Protein AF-A0A948XYN4-F1 (afdb_monomer)

Radius of gyration: 12.36 Å; Cα contacts (8 Å, |Δi|>4): 161; chains: 1; bounding box: 29×30×33 Å

Nearest PDB structures (foldseek):
  6zfb-assembly1_y  TM=5.149E-01  e=3.754E+00  Bacillus subtilis
  4orc-assembly1_A  TM=5.258E-01  e=6.202E+00  Homo sapiens
  4l7v-assembly1_A  TM=4.259E-01  e=3.997E+00  Vibrio cholerae O395
  8x6g-assembly1_D  TM=3.596E-01  e=4.531E+00  Staphylococcus aureus

Solvent-accessible surface area (backbone atoms only — not comparable to full-atom values): 4742 Å² total; per-residue (Å²): 119,52,56,18,41,51,54,28,57,77,65,72,47,58,26,22,33,59,66,60,50,50,56,49,43,54,51,46,27,72,77,66,78,45,78,61,39,64,87,34,29,39,37,14,50,62,35,66,48,98,87,60,32,23,42,27,39,28,30,54,96,92,37,83,44,80,41,84,35,63,40,75,49,57,50,88,45,38,37,66,44,70,55,73,89,129

Structure (mmCIF, N/CA/C/O backbone):
data_AF-A0A948XYN4-F1
#
_entry.id   AF-A0A948XYN4-F1
#
loop_
_atom_site.group_PDB
_atom_site.id
_atom_site.type_symbol
_atom_site.label_atom_id
_atom_site.label_alt_id
_atom_site.label_comp_id
_atom_site.label_asym_id
_atom_site.label_entity_id
_atom_site.label_seq_id
_atom_site.pdbx_PDB_ins_code
_atom_site.Cartn_x
_atom_site.Cartn_y
_atom_site.Cartn_z
_atom_site.occupancy
_atom_site.B_iso_or_equiv
_atom_site.auth_seq_id
_atom_site.auth_comp_id
_atom_site.auth_asym_id
_atom_site.auth_atom_id
_atom_site.pdbx_PDB_model_num
ATOM 1 N N . LYS A 1 1 ? -9.317 2.240 -10.664 1.00 55.75 1 LYS A N 1
ATOM 2 C CA . LYS A 1 1 ? -8.698 1.666 -11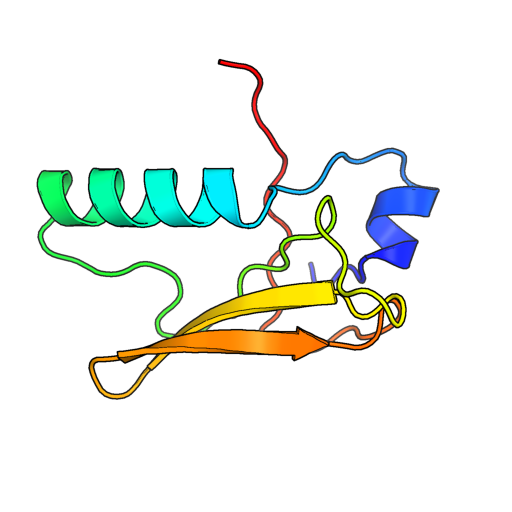.885 1.00 55.75 1 LYS A CA 1
ATOM 3 C C . LYS A 1 1 ? -7.425 0.942 -11.475 1.00 55.75 1 LYS A C 1
ATOM 5 O O . LYS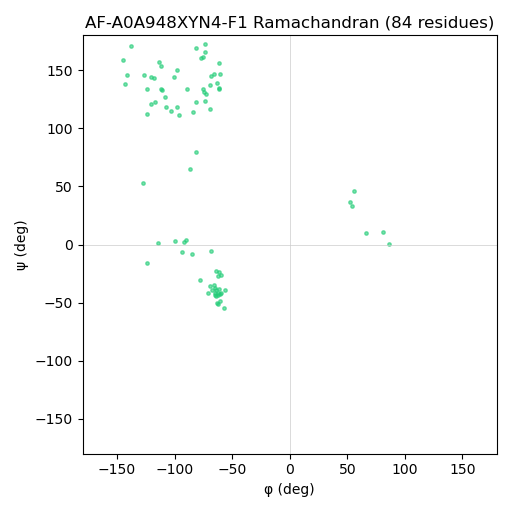 A 1 1 ? -6.714 1.473 -10.628 1.00 55.75 1 LYS A O 1
ATOM 10 N N . ASN A 1 2 ? -7.174 -0.224 -12.061 1.00 77.50 2 ASN A N 1
ATOM 11 C CA . ASN A 1 2 ? -6.047 -1.104 -11.744 1.00 77.50 2 ASN A CA 1
ATOM 12 C C . ASN A 1 2 ? -4.805 -0.588 -12.483 1.00 77.50 2 ASN A C 1
ATOM 14 O O . ASN A 1 2 ? -4.511 -1.021 -13.593 1.00 77.50 2 ASN A O 1
ATOM 18 N N . LEU A 1 3 ? -4.171 0.451 -11.936 1.00 87.69 3 LEU A N 1
ATOM 19 C CA . LEU A 1 3 ? -2.926 0.996 -12.479 1.00 87.69 3 LEU A CA 1
ATOM 20 C C . LEU A 1 3 ? -1.751 0.260 -11.841 1.00 87.69 3 LEU A C 1
ATOM 22 O O . LEU A 1 3 ? -1.739 0.090 -10.619 1.00 87.69 3 LEU A O 1
ATOM 26 N N . SER A 1 4 ? -0.785 -0.142 -12.662 1.00 92.25 4 SER A N 1
ATOM 27 C CA . SER A 1 4 ? 0.491 -0.664 -12.176 1.00 92.25 4 SER A CA 1
ATOM 28 C C . SER A 1 4 ? 1.377 0.461 -11.627 1.00 92.25 4 SER A C 1
ATOM 30 O O . SER A 1 4 ? 1.068 1.650 -11.768 1.00 92.25 4 SER A O 1
ATOM 32 N N . ALA A 1 5 ? 2.502 0.111 -11.005 1.00 92.81 5 ALA A N 1
ATOM 33 C CA . ALA A 1 5 ? 3.463 1.117 -10.564 1.00 92.81 5 ALA A CA 1
ATOM 34 C C . ALA A 1 5 ? 4.090 1.845 -11.763 1.00 92.81 5 ALA A C 1
ATOM 36 O O . ALA A 1 5 ? 4.308 3.057 -11.699 1.00 92.81 5 ALA A O 1
ATOM 37 N N . ASP A 1 6 ? 4.298 1.133 -12.871 1.00 93.81 6 ASP A N 1
ATOM 38 C CA . ASP A 1 6 ? 4.778 1.719 -14.123 1.00 93.81 6 ASP A CA 1
ATOM 39 C C . ASP A 1 6 ? 3.748 2.661 -14.753 1.00 93.81 6 ASP A C 1
ATOM 41 O O . ASP A 1 6 ? 4.109 3.743 -15.213 1.00 93.81 6 ASP A O 1
ATOM 45 N N . ASP A 1 7 ? 2.454 2.327 -14.707 1.00 94.31 7 ASP A N 1
ATOM 46 C CA . ASP A 1 7 ? 1.399 3.241 -15.158 1.00 94.31 7 ASP A CA 1
ATOM 47 C C . ASP A 1 7 ? 1.392 4.542 -14.351 1.00 94.31 7 ASP A C 1
ATOM 49 O O . ASP A 1 7 ? 1.204 5.622 -14.914 1.00 94.31 7 ASP A O 1
ATOM 53 N N . LEU A 1 8 ? 1.556 4.448 -13.028 1.00 93.00 8 LEU A N 1
ATOM 54 C CA . LEU A 1 8 ? 1.602 5.615 -12.148 1.00 93.00 8 LEU A CA 1
ATOM 55 C C . LEU A 1 8 ? 2.827 6.476 -12.447 1.00 93.00 8 LEU A C 1
ATOM 57 O O . LEU A 1 8 ? 2.692 7.694 -12.570 1.00 93.00 8 LEU A O 1
ATOM 61 N N . LYS A 1 9 ? 3.988 5.843 -12.649 1.00 92.88 9 LYS A N 1
ATOM 62 C CA . LYS A 1 9 ? 5.228 6.517 -13.043 1.00 92.88 9 LYS A CA 1
ATOM 63 C C . LYS A 1 9 ? 5.074 7.226 -14.389 1.00 92.88 9 LYS A C 1
ATOM 65 O O . LYS A 1 9 ? 5.351 8.416 -14.476 1.00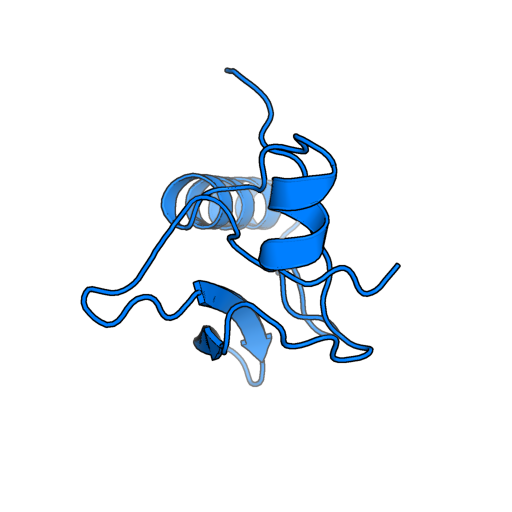 92.88 9 LYS A O 1
ATOM 70 N N . ASN A 1 10 ? 4.545 6.543 -15.404 1.00 94.12 10 ASN A N 1
ATOM 71 C CA . ASN A 1 10 ? 4.319 7.110 -16.738 1.00 94.12 10 ASN A CA 1
ATOM 72 C C . ASN A 1 10 ? 3.325 8.280 -16.728 1.00 94.12 10 ASN A C 1
ATOM 74 O O . ASN A 1 10 ? 3.388 9.163 -17.580 1.00 94.12 10 ASN A O 1
ATOM 78 N N . LYS A 1 11 ? 2.406 8.303 -15.758 1.00 93.56 11 LYS A N 1
ATOM 79 C CA . LYS A 1 11 ? 1.435 9.388 -15.561 1.00 93.56 11 LYS A CA 1
ATOM 80 C C . LYS A 1 11 ? 1.911 10.475 -14.597 1.00 93.56 11 LYS A C 1
ATOM 82 O O . LYS A 1 11 ? 1.139 11.391 -14.326 1.00 93.56 11 LYS A O 1
ATOM 87 N N . ASN A 1 12 ? 3.132 10.380 -14.065 1.00 92.62 12 ASN A N 1
ATOM 88 C CA . ASN A 1 12 ? 3.657 11.265 -13.020 1.00 92.62 12 ASN A CA 1
ATOM 89 C C . ASN A 1 12 ? 2.725 11.381 -11.797 1.00 92.62 12 ASN A C 1
ATOM 91 O O . ASN A 1 12 ? 2.573 12.451 -11.208 1.00 92.62 12 ASN A O 1
ATOM 95 N N . ILE A 1 13 ? 2.069 10.280 -11.417 1.00 92.19 13 ILE A N 1
ATOM 96 C CA . ILE A 1 13 ? 1.209 10.221 -10.233 1.00 92.19 13 ILE A CA 1
ATOM 97 C C . ILE A 1 13 ? 2.037 9.642 -9.080 1.00 92.19 13 ILE A C 1
ATOM 99 O O . ILE A 1 13 ? 2.349 8.449 -9.116 1.00 92.19 13 ILE A O 1
ATOM 103 N N . PRO A 1 14 ? 2.367 10.430 -8.040 1.00 91.88 14 PRO A N 1
ATOM 104 C CA . PRO A 1 14 ? 3.078 9.904 -6.885 1.00 91.88 14 PRO A CA 1
ATOM 105 C C . PRO A 1 14 ? 2.148 8.969 -6.109 1.00 91.88 14 PRO A C 1
ATOM 107 O O . PRO A 1 14 ? 1.093 9.381 -5.617 1.00 91.88 14 PRO A O 1
ATOM 110 N N . GLY A 1 15 ? 2.520 7.694 -6.031 1.00 93.81 15 GLY A N 1
ATOM 111 C CA . GLY A 1 15 ? 1.825 6.725 -5.191 1.00 93.81 15 GLY A CA 1
ATOM 112 C C . GLY A 1 15 ? 2.174 6.918 -3.719 1.00 93.81 15 GLY A C 1
ATOM 113 O O . GLY A 1 15 ? 3.194 7.517 -3.397 1.00 93.81 15 GLY A O 1
ATOM 114 N N . ILE A 1 16 ? 1.351 6.381 -2.830 1.00 96.12 16 ILE A N 1
ATOM 115 C CA . ILE A 1 16 ? 1.661 6.307 -1.402 1.00 96.12 16 ILE A CA 1
ATOM 116 C C . ILE A 1 16 ? 2.937 5.476 -1.167 1.00 96.12 16 ILE A C 1
ATOM 118 O O . ILE A 1 16 ? 3.217 4.526 -1.911 1.00 96.12 16 ILE A O 1
ATOM 122 N N . THR A 1 17 ? 3.721 5.817 -0.151 1.00 96.31 17 THR A N 1
ATOM 123 C CA . THR A 1 17 ? 4.827 4.980 0.337 1.00 96.31 17 THR A CA 1
ATOM 124 C C . THR A 1 17 ? 4.315 3.880 1.275 1.00 96.31 17 THR A C 1
ATOM 126 O O . THR A 1 17 ? 3.149 3.858 1.680 1.00 96.31 17 THR A O 1
ATOM 129 N N . LEU A 1 18 ? 5.177 2.920 1.617 1.00 96.62 18 LEU A N 1
ATOM 130 C CA . LEU A 1 18 ? 4.852 1.897 2.614 1.00 96.62 18 LEU A CA 1
ATOM 131 C C . LEU A 1 18 ? 4.648 2.512 4.010 1.00 96.62 18 LEU A C 1
ATOM 133 O O . LEU A 1 18 ? 3.695 2.162 4.703 1.00 96.62 18 LEU A O 1
ATOM 137 N N . GLU A 1 19 ? 5.498 3.466 4.390 1.00 96.62 19 GLU A N 1
ATOM 138 C CA . GLU A 1 19 ? 5.422 4.171 5.673 1.00 96.62 19 GLU A CA 1
ATOM 139 C C . GLU A 1 19 ? 4.123 4.976 5.802 1.00 96.62 19 GLU A C 1
ATOM 141 O O . GLU A 1 19 ? 3.365 4.794 6.757 1.00 96.62 19 GLU A O 1
ATOM 146 N N . GLU A 1 20 ? 3.805 5.794 4.794 1.00 96.44 20 GLU A N 1
ATOM 147 C CA . GLU A 1 20 ? 2.554 6.556 4.742 1.00 96.44 20 GLU A CA 1
ATOM 148 C C . GLU A 1 20 ? 1.335 5.629 4.844 1.00 96.44 20 GLU A C 1
ATOM 150 O O . GLU A 1 20 ? 0.361 5.935 5.539 1.00 96.44 20 GLU A O 1
ATOM 155 N N . ARG A 1 21 ? 1.385 4.458 4.192 1.00 96.62 21 ARG A N 1
ATOM 156 C CA . ARG A 1 21 ? 0.302 3.473 4.260 1.00 96.62 21 ARG A CA 1
ATOM 157 C C . ARG A 1 21 ? 0.125 2.901 5.669 1.00 96.62 21 ARG A C 1
ATOM 159 O O . ARG A 1 21 ? -1.023 2.687 6.071 1.00 96.62 21 ARG A O 1
ATOM 166 N N . PHE A 1 22 ? 1.198 2.668 6.422 1.00 96.69 22 PHE A N 1
ATOM 167 C CA . PHE A 1 22 ? 1.108 2.200 7.811 1.00 96.69 22 PHE A CA 1
ATOM 168 C C . PHE A 1 22 ? 0.583 3.276 8.756 1.00 96.69 22 PHE A C 1
ATOM 170 O O . PHE A 1 22 ? -0.305 2.994 9.560 1.00 96.69 22 PHE A O 1
ATOM 177 N N . ILE A 1 23 ? 1.034 4.521 8.612 1.00 96.69 23 ILE A N 1
ATOM 178 C CA . ILE A 1 23 ? 0.491 5.645 9.387 1.00 96.69 23 ILE A CA 1
ATOM 179 C C . ILE A 1 23 ? -1.013 5.800 9.112 1.00 96.69 23 ILE A C 1
ATOM 181 O O . ILE A 1 23 ? -1.806 5.973 10.042 1.00 96.69 23 ILE A O 1
ATOM 185 N N . HIS A 1 24 ? -1.429 5.665 7.848 1.00 95.06 24 HIS A N 1
ATOM 186 C CA . HIS A 1 24 ? -2.839 5.706 7.468 1.00 95.06 24 HIS A CA 1
ATOM 187 C C . HIS A 1 24 ? -3.654 4.549 8.073 1.00 95.06 24 HIS A C 1
ATOM 189 O O . HIS A 1 24 ? -4.769 4.794 8.531 1.00 95.06 24 HIS A O 1
ATOM 195 N N . GLU A 1 25 ? -3.100 3.327 8.143 1.00 96.19 25 GLU A N 1
ATOM 196 C CA . GLU A 1 25 ? -3.734 2.188 8.836 1.00 96.19 25 GLU A CA 1
ATOM 197 C C . GLU A 1 25 ? -4.012 2.520 10.297 1.00 96.19 25 GLU A C 1
ATOM 199 O O . GLU A 1 25 ? -5.144 2.401 10.757 1.00 96.19 25 GLU A O 1
ATOM 204 N N . LEU A 1 26 ? -2.974 2.948 11.019 1.00 97.06 26 LEU A N 1
ATOM 205 C CA . LEU A 1 26 ? -3.046 3.183 12.456 1.00 97.06 26 LEU A CA 1
ATOM 206 C C . LEU A 1 26 ? -4.050 4.288 12.780 1.00 97.06 26 LEU A C 1
ATOM 208 O O . LEU A 1 26 ? -4.865 4.135 13.691 1.00 97.06 26 LEU A O 1
ATOM 212 N N . LYS A 1 27 ? -4.025 5.380 12.008 1.00 96.75 27 LYS A N 1
ATOM 213 C CA . LYS A 1 27 ? -4.984 6.476 12.154 1.00 96.75 27 LYS A CA 1
ATOM 214 C C . LYS A 1 27 ? -6.414 6.000 11.883 1.00 96.75 27 LYS A C 1
ATOM 216 O O . LYS A 1 27 ? -7.281 6.199 12.729 1.00 96.75 27 LYS A O 1
ATOM 221 N N . TYR A 1 28 ? -6.648 5.324 10.757 1.00 96.31 28 TYR A N 1
ATOM 222 C CA . TYR A 1 28 ? -7.979 4.842 10.380 1.00 96.31 28 TYR A CA 1
ATOM 223 C C . TYR A 1 28 ? -8.538 3.835 11.392 1.00 96.31 28 TYR A C 1
ATOM 225 O O . TYR A 1 28 ? -9.706 3.924 11.776 1.00 96.31 28 TYR A O 1
ATOM 233 N N . PHE A 1 29 ? -7.705 2.911 11.874 1.00 97.25 29 PHE A N 1
ATOM 234 C CA . PHE A 1 29 ? -8.098 1.946 12.894 1.00 97.25 29 PHE A CA 1
ATOM 235 C C . PHE A 1 29 ? -8.440 2.631 14.217 1.00 97.25 29 PHE A C 1
ATOM 237 O O . PHE A 1 29 ? -9.475 2.332 14.806 1.00 97.25 29 PHE A O 1
ATOM 244 N N . LYS A 1 30 ? -7.632 3.601 14.658 1.00 98.25 30 LYS A N 1
ATOM 245 C CA . LYS A 1 30 ? -7.913 4.375 15.874 1.00 98.25 30 LYS A CA 1
ATOM 246 C C . LYS A 1 30 ? -9.225 5.161 15.777 1.00 98.25 30 LYS A C 1
ATOM 248 O O . LYS A 1 30 ? -9.944 5.257 16.765 1.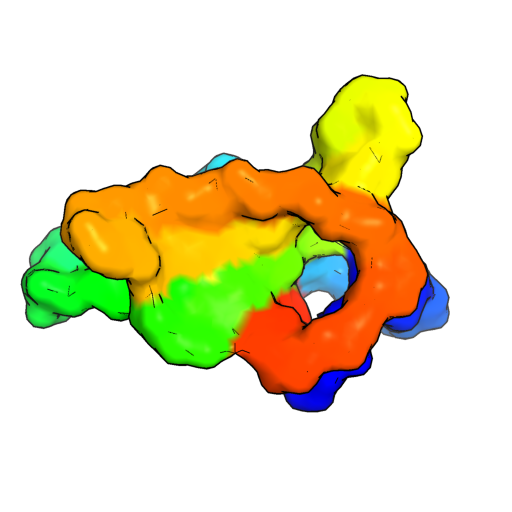00 98.25 30 LYS A O 1
ATOM 253 N N . GLU A 1 31 ? -9.531 5.719 14.609 1.00 98.31 31 GLU A N 1
ATOM 254 C CA . GLU A 1 31 ? -10.734 6.531 14.384 1.00 98.31 31 GLU A CA 1
ATOM 255 C C . GLU A 1 31 ? -12.008 5.694 14.208 1.00 98.31 31 GLU A C 1
ATOM 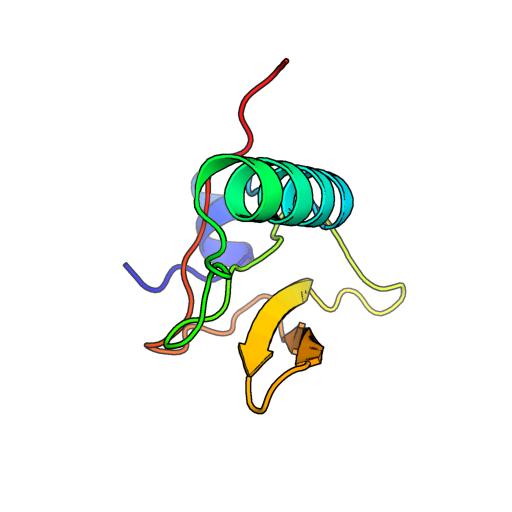257 O O . GLU A 1 31 ? -13.094 6.152 14.553 1.00 98.31 31 GLU A O 1
ATOM 262 N N . THR A 1 32 ? -11.901 4.479 13.662 1.00 97.88 32 THR A N 1
ATOM 263 C CA . THR A 1 32 ?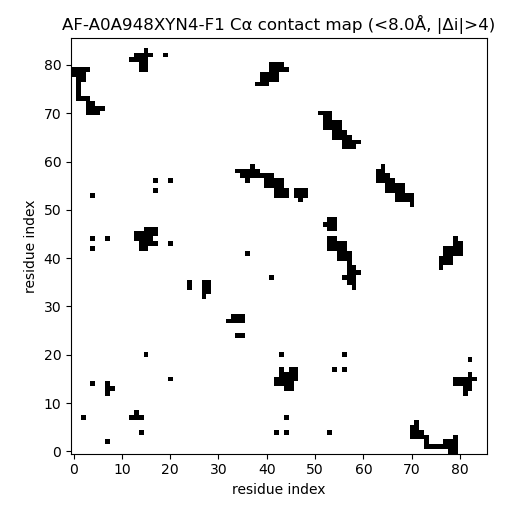 -13.079 3.716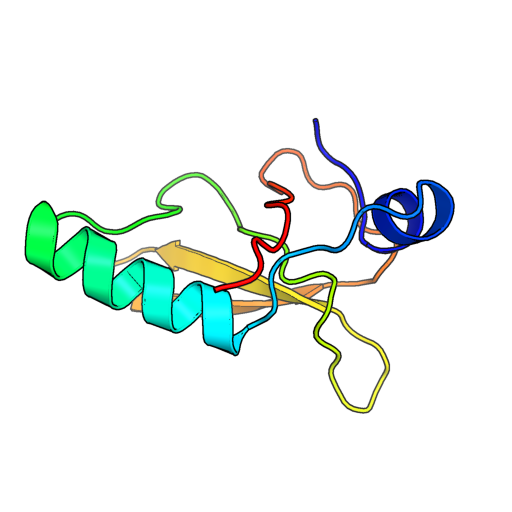 13.205 1.00 97.88 32 THR A CA 1
ATOM 264 C C . THR A 1 32 ? -13.226 2.323 13.812 1.00 97.88 32 THR A C 1
ATOM 266 O O . THR A 1 32 ? -14.283 1.707 13.666 1.00 97.88 32 THR A O 1
ATOM 269 N N . GLY A 1 33 ? -12.172 1.782 14.428 1.00 97.25 33 GLY A N 1
ATOM 270 C CA . GLY A 1 33 ? -12.079 0.379 14.839 1.00 97.25 33 GLY A CA 1
ATOM 271 C C . GLY A 1 33 ? -12.039 -0.621 13.673 1.00 97.25 33 GLY A C 1
ATOM 272 O O . GLY A 1 33 ? -12.184 -1.825 13.887 1.00 97.25 33 GLY A O 1
ATOM 273 N N . LYS A 1 34 ? -11.890 -0.156 12.424 1.00 96.81 34 LYS A N 1
ATOM 274 C CA . LYS A 1 34 ? -11.876 -0.986 11.208 1.00 96.81 34 LYS A CA 1
ATOM 275 C C . LYS A 1 34 ? -10.499 -0.962 10.547 1.00 96.81 34 LYS A C 1
ATOM 277 O O . LYS A 1 34 ? -9.738 -0.020 10.716 1.00 96.81 34 LYS A O 1
ATOM 282 N N . HIS A 1 35 ? -10.215 -1.993 9.755 1.00 96.62 35 HIS A N 1
ATOM 283 C CA . HIS A 1 35 ? -8.977 -2.105 8.977 1.00 96.62 35 HIS A CA 1
ATOM 284 C C . HIS A 1 35 ? -9.207 -1.729 7.519 1.00 96.62 35 HIS A C 1
ATOM 286 O O . HIS A 1 35 ? -10.268 -2.038 6.963 1.00 96.62 35 HIS A O 1
ATOM 292 N N . LEU A 1 36 ? -8.214 -1.092 6.901 1.00 95.88 36 LEU A N 1
ATOM 293 C CA . LEU A 1 36 ? -8.255 -0.768 5.476 1.00 95.88 36 LEU A CA 1
ATOM 294 C C . LEU A 1 36 ? -7.961 -2.011 4.629 1.00 95.88 36 LEU A C 1
ATOM 296 O O . LEU A 1 36 ? -7.348 -2.971 5.087 1.00 95.88 36 LEU A O 1
ATOM 300 N N . ASP A 1 37 ? -8.354 -1.953 3.355 1.00 94.31 37 ASP A N 1
ATOM 301 C CA . ASP A 1 37 ? -7.930 -2.916 2.331 1.00 94.31 37 ASP A CA 1
ATOM 302 C C . ASP A 1 37 ? -8.237 -4.383 2.700 1.00 94.31 37 ASP A C 1
ATOM 304 O O . ASP A 1 37 ? -7.395 -5.267 2.557 1.00 94.31 37 ASP A O 1
ATOM 308 N N . ARG A 1 38 ? -9.463 -4.635 3.187 1.00 94.94 38 ARG A N 1
ATOM 309 C CA . ARG A 1 38 ? -9.966 -5.991 3.478 1.00 94.94 38 ARG A CA 1
ATOM 310 C C . ARG A 1 38 ? -10.210 -6.829 2.220 1.00 94.94 38 ARG A C 1
ATOM 312 O O . ARG A 1 38 ? -9.940 -8.024 2.217 1.00 94.94 38 ARG A O 1
ATOM 319 N N . ASP A 1 39 ? -10.662 -6.168 1.155 1.00 92.44 39 ASP A N 1
ATOM 320 C CA . ASP A 1 39 ? -11.009 -6.794 -0.132 1.00 92.44 39 ASP A CA 1
ATOM 321 C C . ASP A 1 39 ? -10.087 -6.346 -1.280 1.00 92.44 39 ASP A C 1
ATOM 323 O O . ASP A 1 39 ? -10.286 -6.706 -2.437 1.00 92.44 39 ASP A O 1
ATOM 327 N N . ASN A 1 40 ? -9.099 -5.498 -0.987 1.00 93.25 40 ASN A N 1
ATOM 328 C CA . ASN A 1 40 ? -8.221 -4.890 -1.984 1.00 93.25 40 ASN A CA 1
ATOM 329 C C . ASN A 1 40 ? -6.769 -4.890 -1.488 1.00 93.25 40 ASN A C 1
ATOM 331 O O . ASN A 1 40 ? -6.503 -5.173 -0.326 1.00 93.25 40 ASN A O 1
ATOM 335 N N . ILE A 1 41 ? -5.832 -4.537 -2.365 1.00 95.00 41 ILE A N 1
ATOM 336 C CA . ILE A 1 41 ? -4.422 -4.333 -2.024 1.00 95.00 41 ILE A CA 1
ATOM 337 C C . ILE A 1 41 ? -4.061 -2.891 -2.381 1.00 95.00 41 ILE A C 1
ATOM 339 O O . ILE A 1 41 ? -4.173 -2.488 -3.542 1.00 95.00 41 ILE A O 1
ATOM 343 N N . THR A 1 42 ? -3.613 -2.103 -1.403 1.00 95.81 42 THR A N 1
ATOM 344 C CA . THR A 1 42 ? -3.027 -0.790 -1.689 1.00 95.81 42 THR A CA 1
ATOM 345 C C . THR A 1 42 ? -1.640 -0.981 -2.288 1.00 95.81 42 THR A C 1
ATOM 347 O O . THR A 1 42 ? -0.779 -1.589 -1.662 1.00 95.81 42 THR A O 1
ATOM 350 N N . LEU A 1 43 ? -1.415 -0.432 -3.481 1.00 95.81 43 LEU A N 1
ATOM 351 C CA . LEU A 1 43 ? -0.107 -0.420 -4.132 1.00 95.81 43 LEU A CA 1
ATOM 352 C C . LEU A 1 43 ? 0.727 0.759 -3.610 1.00 95.81 43 LEU A C 1
ATOM 354 O O . LEU A 1 43 ? 0.398 1.918 -3.880 1.00 95.81 43 LEU A O 1
ATOM 358 N N . CYS A 1 44 ? 1.823 0.474 -2.909 1.00 96.06 44 CYS A N 1
ATOM 359 C CA . CYS A 1 44 ? 2.739 1.479 -2.368 1.00 96.06 44 CYS A CA 1
ATOM 360 C C . CYS A 1 44 ? 3.797 1.867 -3.416 1.00 96.06 44 CYS A C 1
ATOM 362 O O . CYS A 1 44 ? 4.990 1.594 -3.274 1.00 96.06 44 CYS A O 1
ATOM 364 N N . ALA A 1 45 ? 3.341 2.478 -4.513 1.00 94.81 45 ALA A N 1
ATOM 365 C CA . ALA A 1 45 ? 4.127 2.679 -5.732 1.00 94.81 45 ALA A CA 1
ATOM 366 C C . ALA A 1 45 ? 5.301 3.666 -5.612 1.00 94.81 45 ALA A C 1
ATOM 368 O O . ALA A 1 45 ? 6.077 3.766 -6.564 1.00 94.81 45 ALA A O 1
ATOM 369 N N . SER A 1 46 ? 5.472 4.351 -4.479 1.00 94.81 46 SER A N 1
ATOM 370 C CA . SER A 1 46 ? 6.657 5.184 -4.205 1.00 94.81 46 SER A CA 1
ATOM 371 C C . SER A 1 46 ? 7.698 4.493 -3.318 1.00 94.81 46 SER A C 1
ATOM 373 O O . SER A 1 46 ? 8.727 5.080 -3.006 1.00 94.81 46 SER A O 1
ATOM 375 N N . SER A 1 47 ? 7.472 3.233 -2.937 1.00 95.81 47 SER A N 1
ATOM 376 C CA . SER A 1 47 ? 8.450 2.392 -2.238 1.00 95.81 47 SER A CA 1
ATOM 377 C C . SER A 1 47 ? 8.913 1.240 -3.130 1.00 95.81 47 SER A C 1
ATOM 379 O O . SER A 1 47 ? 8.191 0.819 -4.037 1.00 95.81 47 SER A O 1
ATOM 381 N N . ARG A 1 48 ? 10.126 0.730 -2.901 1.00 96.19 48 ARG A N 1
ATOM 382 C CA . ARG A 1 48 ? 10.700 -0.399 -3.646 1.00 96.19 48 ARG A CA 1
ATOM 383 C C . ARG A 1 48 ? 11.482 -1.322 -2.721 1.00 96.19 48 ARG A C 1
ATOM 385 O O . ARG A 1 48 ? 12.119 -0.852 -1.782 1.00 96.19 48 ARG A O 1
ATOM 392 N N . TYR A 1 49 ? 11.439 -2.613 -3.022 1.00 96.00 49 TYR A N 1
ATOM 393 C CA . TYR A 1 49 ? 12.406 -3.582 -2.517 1.00 96.00 49 TYR A CA 1
ATOM 394 C C . TYR A 1 49 ? 13.752 -3.413 -3.236 1.00 96.00 49 TYR A C 1
ATOM 396 O O . TYR A 1 49 ? 13.833 -2.750 -4.274 1.00 96.00 49 TYR A O 1
ATOM 404 N N . SER A 1 50 ? 14.814 -4.015 -2.696 1.00 96.06 50 SER A N 1
ATOM 405 C CA . SER A 1 50 ? 16.167 -3.936 -3.270 1.00 96.06 50 SER A CA 1
ATOM 406 C C . SER A 1 50 ? 16.273 -4.533 -4.677 1.00 96.06 50 SER A C 1
ATOM 408 O O . SER A 1 50 ? 17.147 -4.137 -5.441 1.00 96.06 50 SER A O 1
ATOM 410 N N . ASP A 1 51 ? 15.374 -5.448 -5.030 1.00 95.50 51 ASP A N 1
ATOM 411 C CA . ASP A 1 51 ? 15.256 -6.076 -6.349 1.00 95.50 51 ASP A CA 1
ATOM 412 C C . ASP A 1 51 ? 14.320 -5.320 -7.313 1.00 95.50 51 ASP A C 1
ATOM 414 O O . ASP A 1 51 ? 14.080 -5.769 -8.431 1.00 95.50 51 ASP A O 1
ATOM 418 N N . GLY A 1 52 ? 13.784 -4.166 -6.900 1.00 95.31 52 GLY A N 1
ATOM 419 C CA . GLY A 1 52 ? 12.869 -3.357 -7.704 1.00 95.31 52 GLY A CA 1
ATOM 420 C C . GLY A 1 52 ? 11.394 -3.754 -7.599 1.00 95.31 52 GLY A C 1
ATOM 421 O O . GLY A 1 52 ? 10.556 -3.082 -8.206 1.00 95.31 52 GLY A O 1
ATOM 422 N N . GLY A 1 53 ? 11.047 -4.774 -6.808 1.00 96.31 53 GLY A N 1
ATOM 423 C CA . GLY A 1 53 ? 9.654 -5.104 -6.513 1.00 96.31 53 GLY A CA 1
ATOM 424 C C . GLY A 1 53 ? 8.916 -3.968 -5.804 1.00 96.31 53 GLY A C 1
ATOM 425 O O . GLY A 1 53 ? 9.515 -3.122 -5.130 1.00 96.31 53 GLY A O 1
ATOM 426 N N . VAL A 1 54 ? 7.592 -3.947 -5.933 1.00 96.94 54 VAL A N 1
ATOM 427 C CA . VAL A 1 54 ? 6.722 -2.916 -5.356 1.00 96.94 54 VAL A CA 1
ATOM 428 C C . VAL A 1 54 ? 5.932 -3.502 -4.189 1.00 96.94 54 VAL A C 1
ATOM 430 O O . VAL A 1 54 ? 5.257 -4.518 -4.366 1.00 96.94 54 VAL A O 1
ATOM 433 N N . PRO A 1 55 ? 5.963 -2.879 -3.001 1.00 97.31 55 PRO A N 1
ATOM 434 C CA . PRO A 1 55 ? 5.163 -3.347 -1.886 1.00 97.31 55 PRO A CA 1
ATOM 435 C C . PRO A 1 55 ? 3.670 -3.103 -2.126 1.00 97.31 55 PRO A C 1
ATOM 437 O O . PRO A 1 55 ? 3.248 -2.033 -2.573 1.00 97.31 55 PRO A O 1
ATOM 440 N N . GLY A 1 56 ? 2.862 -4.105 -1.793 1.00 96.62 56 GLY A N 1
ATOM 441 C CA . GLY A 1 56 ? 1.408 -3.996 -1.688 1.00 96.62 56 GLY A CA 1
ATOM 442 C C . GLY A 1 56 ? 0.947 -4.278 -0.262 1.00 96.62 56 GLY A C 1
ATOM 443 O O . GLY A 1 56 ? 1.508 -5.152 0.386 1.00 96.62 56 GLY A O 1
ATOM 444 N N . VAL A 1 57 ? -0.075 -3.585 0.238 1.00 97.44 57 VAL A N 1
ATOM 445 C CA . VAL A 1 57 ? -0.578 -3.777 1.611 1.00 97.44 57 VAL A CA 1
ATOM 446 C C . VAL A 1 57 ? -2.062 -4.115 1.612 1.00 97.44 57 VAL A C 1
ATOM 448 O O . VAL A 1 57 ? -2.856 -3.446 0.952 1.00 97.44 57 VAL A O 1
ATOM 451 N N . SER A 1 58 ? -2.443 -5.133 2.381 1.00 96.88 58 SER A N 1
ATOM 452 C CA . SER A 1 58 ? -3.842 -5.524 2.603 1.00 96.88 58 SER A CA 1
ATOM 453 C C . SER A 1 58 ? -4.057 -6.029 4.024 1.00 96.88 58 SER A C 1
ATOM 455 O O . SER A 1 58 ? -3.119 -6.544 4.636 1.00 96.88 58 SER A O 1
ATOM 457 N N . TRP A 1 59 ? -5.297 -5.997 4.500 1.00 97.19 59 TRP A N 1
ATOM 458 C CA . TRP A 1 59 ? -5.694 -6.672 5.732 1.00 97.19 59 TRP A CA 1
ATOM 459 C C . TRP A 1 59 ? -6.457 -7.958 5.414 1.00 97.19 59 TRP A C 1
ATOM 461 O O . TRP A 1 59 ? -7.554 -7.911 4.867 1.00 97.19 59 TRP A O 1
ATOM 471 N N . CYS A 1 60 ? -5.917 -9.123 5.766 1.00 93.44 60 CYS A N 1
ATOM 472 C CA . CYS A 1 60 ? -6.557 -10.401 5.458 1.00 93.44 60 CYS A CA 1
ATOM 473 C C . CYS A 1 60 ? -6.361 -11.397 6.599 1.00 93.44 60 CYS A C 1
ATOM 475 O O . CYS A 1 60 ? -5.269 -11.503 7.147 1.00 93.44 60 CYS A O 1
ATOM 477 N N . ARG A 1 61 ? -7.415 -12.150 6.942 1.00 91.88 61 ARG A N 1
ATOM 478 C CA . ARG A 1 61 ? -7.384 -13.202 7.981 1.00 91.88 61 ARG A CA 1
ATOM 479 C C . ARG A 1 61 ? -6.874 -12.728 9.354 1.00 91.88 61 ARG A C 1
ATOM 481 O O . ARG A 1 61 ? -6.262 -13.497 10.079 1.00 91.88 61 ARG A O 1
ATOM 488 N N . GLY A 1 62 ? -7.155 -11.474 9.716 1.00 93.62 62 GLY A N 1
ATOM 489 C CA . GLY A 1 62 ? -6.733 -10.899 11.000 1.00 93.62 62 GLY A CA 1
ATOM 490 C C . GLY A 1 62 ? -5.283 -10.409 11.028 1.00 93.62 62 GLY A C 1
ATOM 491 O O . GLY A 1 62 ? -4.789 -10.071 12.097 1.00 93.62 62 GLY A O 1
ATOM 492 N N . GLU A 1 63 ? -4.622 -10.344 9.872 1.00 95.50 63 GLU A N 1
ATOM 493 C CA . GLU A 1 63 ? -3.227 -9.931 9.744 1.00 95.50 63 GLU A CA 1
ATOM 494 C C . GLU A 1 63 ? -3.085 -8.794 8.730 1.00 95.50 63 GLU A C 1
ATOM 496 O O . GLU A 1 63 ? -3.750 -8.771 7.685 1.00 95.50 63 GLU A O 1
ATOM 501 N N . LEU A 1 64 ? -2.139 -7.893 8.995 1.00 96.81 64 LEU A N 1
ATOM 502 C CA . LEU A 1 64 ? -1.627 -6.978 7.986 1.00 96.81 64 LEU A CA 1
ATOM 503 C C . LEU A 1 64 ? -0.584 -7.712 7.142 1.00 96.81 64 LEU A C 1
ATOM 505 O O . LEU A 1 64 ? 0.411 -8.210 7.664 1.00 96.81 64 LEU A O 1
ATOM 509 N N . ARG A 1 65 ? -0.807 -7.769 5.830 1.00 97.25 65 ARG A N 1
ATOM 510 C CA . ARG A 1 65 ? 0.083 -8.445 4.882 1.00 97.25 65 ARG A CA 1
ATOM 511 C C . ARG A 1 65 ? 0.775 -7.432 3.995 1.00 97.25 65 ARG A C 1
ATOM 513 O O . ARG A 1 65 ? 0.115 -6.556 3.435 1.00 97.25 65 ARG A O 1
ATOM 520 N N . VAL A 1 66 ? 2.085 -7.605 3.848 1.00 97.31 66 VAL A N 1
ATOM 521 C CA . VAL A 1 66 ? 2.904 -6.883 2.877 1.00 97.31 66 VAL A CA 1
ATOM 522 C C . VAL A 1 66 ? 3.291 -7.861 1.776 1.00 97.31 66 VAL A C 1
ATOM 524 O O . VAL A 1 66 ? 3.926 -8.881 2.028 1.00 97.31 66 VAL A O 1
ATOM 527 N N . HIS A 1 67 ? 2.860 -7.558 0.561 1.00 95.44 67 HIS A N 1
ATOM 528 C CA . HIS A 1 67 ? 3.088 -8.351 -0.637 1.00 95.44 67 HIS A CA 1
ATOM 529 C C . HIS A 1 67 ? 4.260 -7.787 -1.423 1.00 95.44 67 HIS A C 1
ATOM 531 O O . HIS A 1 67 ? 4.459 -6.573 -1.457 1.00 95.44 67 HIS A O 1
ATOM 537 N N . TRP A 1 68 ? 4.959 -8.664 -2.131 1.00 96.31 68 TRP A N 1
ATOM 538 C CA . TRP A 1 68 ? 5.921 -8.292 -3.158 1.00 96.31 68 TRP A CA 1
ATOM 539 C C . TRP A 1 68 ? 5.238 -8.403 -4.527 1.00 96.31 68 TRP A C 1
ATOM 541 O O . TRP A 1 68 ? 4.744 -9.472 -4.886 1.00 96.31 68 TRP A O 1
ATOM 551 N N . LEU A 1 69 ? 5.135 -7.295 -5.262 1.00 94.19 69 LEU A N 1
ATOM 552 C CA . LEU A 1 69 ? 4.437 -7.218 -6.548 1.00 94.19 69 LEU A CA 1
ATOM 553 C C . LEU A 1 69 ? 5.401 -6.781 -7.650 1.00 94.19 69 LEU A C 1
ATOM 555 O O . LEU A 1 69 ? 6.239 -5.905 -7.428 1.00 94.19 69 LEU A O 1
ATOM 559 N N . TYR A 1 70 ? 5.234 -7.316 -8.860 1.00 94.62 70 TYR A N 1
ATOM 560 C CA . TYR A 1 70 ? 5.968 -6.794 -10.010 1.00 94.62 70 TYR A CA 1
ATOM 561 C C . TYR A 1 70 ? 5.488 -5.371 -10.366 1.00 94.62 70 TYR A C 1
ATOM 563 O O . TYR A 1 70 ? 4.296 -5.071 -10.226 1.00 94.62 70 TYR A O 1
ATOM 571 N N . PRO A 1 71 ? 6.381 -4.474 -10.829 1.00 92.94 71 PRO A N 1
ATOM 572 C CA . PRO A 1 71 ? 6.030 -3.087 -11.157 1.00 92.94 71 PRO A CA 1
ATOM 573 C C . PRO A 1 71 ? 4.963 -2.918 -12.246 1.00 92.94 71 PRO A C 1
ATOM 575 O O . PRO A 1 71 ? 4.240 -1.916 -12.244 1.00 92.94 71 PRO A O 1
ATOM 578 N N . ASP A 1 72 ? 4.834 -3.898 -13.136 1.00 93.19 72 ASP A N 1
ATOM 579 C CA . ASP A 1 72 ? 3.917 -3.928 -14.274 1.00 93.19 72 ASP A CA 1
ATOM 580 C C . ASP A 1 72 ? 2.577 -4.624 -13.965 1.00 93.19 72 ASP A C 1
ATOM 582 O O . ASP A 1 72 ? 1.649 -4.559 -14.776 1.00 93.19 72 ASP A O 1
ATOM 586 N N . HIS A 1 73 ? 2.426 -5.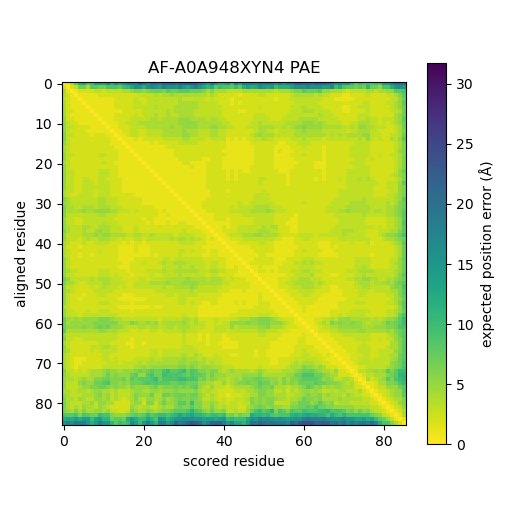227 -12.778 1.00 89.31 73 HIS A N 1
ATOM 587 C CA . HIS A 1 73 ? 1.210 -5.932 -12.377 1.00 89.31 73 HIS A CA 1
ATOM 588 C C . HIS A 1 73 ? -0.027 -5.024 -12.329 1.00 89.31 73 HIS A C 1
ATOM 590 O O . HIS A 1 73 ? -0.028 -3.945 -11.732 1.00 89.31 73 HIS A O 1
ATOM 596 N N . ARG A 1 74 ? -1.134 -5.527 -12.894 1.00 85.81 74 ARG A N 1
ATOM 597 C CA . ARG A 1 74 ? -2.446 -4.855 -12.971 1.00 85.81 74 AR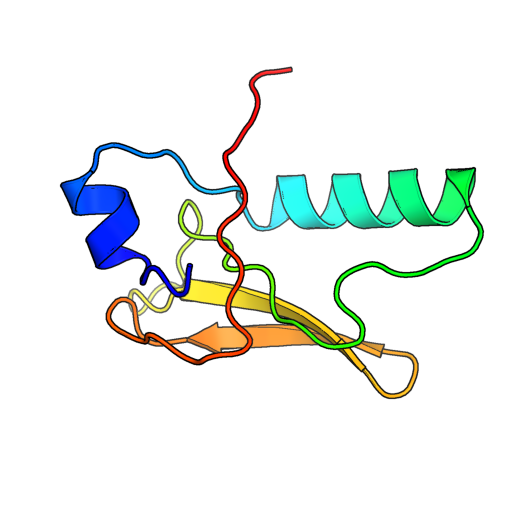G A CA 1
ATOM 598 C C . ARG A 1 74 ? -3.574 -5.733 -12.425 1.00 85.81 74 ARG A C 1
ATOM 600 O O . ARG A 1 74 ? -4.562 -5.975 -13.108 1.00 85.81 74 ARG A O 1
ATOM 607 N N . LEU A 1 75 ? -3.427 -6.249 -11.207 1.00 84.06 75 LEU A N 1
ATOM 608 C CA . LEU A 1 75 ? -4.470 -7.088 -10.606 1.00 84.06 75 LEU A CA 1
ATOM 609 C C . LEU A 1 75 ? -5.747 -6.279 -10.341 1.00 84.06 75 LEU A C 1
ATOM 611 O O . LEU A 1 75 ? -5.684 -5.110 -9.953 1.00 84.06 75 LEU A O 1
ATOM 615 N N . ASP A 1 76 ? -6.905 -6.928 -10.458 1.00 84.94 76 ASP A N 1
ATOM 616 C CA . ASP A 1 76 ? -8.208 -6.277 -10.263 1.00 84.94 76 ASP A CA 1
ATOM 617 C C . ASP A 1 76 ? -8.451 -5.752 -8.844 1.00 84.94 76 ASP A C 1
ATOM 619 O O . ASP A 1 76 ? -9.222 -4.808 -8.631 1.00 84.94 76 ASP A O 1
ATOM 623 N N . SER A 1 77 ? -7.744 -6.319 -7.872 1.00 85.88 77 SER A N 1
ATOM 624 C CA . SER A 1 77 ? -7.760 -5.905 -6.472 1.00 85.88 77 SER A CA 1
ATOM 625 C C . SER A 1 77 ? -6.789 -4.761 -6.159 1.00 85.88 77 SER A C 1
ATOM 627 O O . SER A 1 77 ? -6.843 -4.221 -5.052 1.00 85.88 77 SER A O 1
ATOM 629 N N . LEU A 1 78 ? -5.918 -4.347 -7.092 1.00 88.44 78 LEU A N 1
ATOM 630 C CA . LEU A 1 78 ? -4.954 -3.277 -6.829 1.00 88.44 78 LEU A CA 1
ATOM 631 C C . LEU A 1 78 ? -5.621 -1.906 -6.816 1.00 88.44 78 LEU A C 1
ATOM 633 O O . LEU A 1 78 ? -6.359 -1.506 -7.724 1.00 88.44 78 LEU A O 1
ATOM 637 N N . ARG A 1 79 ? -5.315 -1.142 -5.772 1.00 89.19 79 ARG A N 1
ATOM 638 C CA . ARG A 1 79 ? -5.754 0.239 -5.605 1.00 89.19 79 ARG A CA 1
ATOM 639 C C . ARG A 1 79 ? -4.529 1.118 -5.420 1.00 89.19 79 ARG A C 1
ATOM 641 O O . ARG A 1 79 ? -3.838 1.052 -4.409 1.00 89.19 79 ARG A O 1
ATOM 648 N N . ALA A 1 80 ? -4.273 1.963 -6.411 1.00 86.06 80 ALA A N 1
ATOM 649 C CA . ALA A 1 80 ? -3.322 3.050 -6.267 1.00 86.06 80 ALA A CA 1
ATOM 650 C C . ALA A 1 80 ? -3.931 4.138 -5.375 1.00 86.06 80 ALA A C 1
ATOM 652 O O . ALA A 1 80 ? -5.049 4.597 -5.629 1.00 86.06 80 ALA A O 1
ATOM 653 N N . ARG A 1 81 ? -3.191 4.567 -4.353 1.00 87.62 81 ARG A N 1
ATOM 654 C CA . ARG A 1 81 ? -3.512 5.753 -3.551 1.00 87.62 81 ARG A CA 1
ATOM 655 C C . ARG A 1 81 ? -2.454 6.805 -3.832 1.00 87.62 81 ARG A C 1
ATOM 657 O O . ARG A 1 81 ? -1.272 6.475 -3.874 1.00 87.62 81 ARG A O 1
ATOM 664 N N . ARG A 1 82 ? -2.879 8.044 -4.070 1.00 87.81 82 ARG A N 1
ATOM 665 C CA . ARG A 1 82 ? -1.960 9.161 -4.302 1.00 87.81 82 ARG A CA 1
ATOM 666 C C . ARG A 1 82 ? -1.355 9.588 -2.965 1.00 87.81 82 ARG A C 1
ATOM 668 O O . ARG A 1 82 ? -2.105 9.722 -1.999 1.00 87.81 82 ARG A O 1
ATOM 675 N N . ALA A 1 83 ? -0.043 9.799 -2.921 1.00 85.94 83 ALA A N 1
ATOM 676 C CA . ALA A 1 83 ? 0.597 10.421 -1.767 1.00 85.94 83 ALA A CA 1
ATOM 677 C C . ALA A 1 83 ? 0.067 11.851 -1.595 1.00 85.94 83 ALA A C 1
ATOM 679 O O . ALA A 1 83 ? -0.125 12.578 -2.576 1.00 85.94 83 ALA A O 1
ATOM 680 N N . VAL A 1 84 ? -0.184 12.241 -0.351 1.00 77.38 84 VAL A N 1
ATOM 681 C CA . VAL A 1 84 ? -0.588 13.600 0.007 1.00 77.38 84 VAL A CA 1
ATOM 682 C C . VAL A 1 84 ? 0.512 14.150 0.896 1.00 77.38 84 VAL A C 1
ATOM 684 O O . VAL A 1 84 ? 0.844 13.533 1.903 1.00 77.38 84 VAL A O 1
ATOM 687 N N . SER A 1 85 ? 1.097 15.276 0.494 1.00 63.59 85 SER A N 1
ATOM 688 C CA . SER A 1 85 ? 2.065 15.987 1.324 1.00 63.59 85 SER A CA 1
ATOM 689 C C . SER A 1 85 ? 1.389 16.433 2.620 1.00 63.59 85 SER A C 1
ATOM 691 O O . SER A 1 85 ? 0.258 16.924 2.584 1.00 63.59 85 SER A O 1
ATOM 693 N N . ILE A 1 86 ? 2.075 16.201 3.737 1.00 53.66 86 ILE A N 1
ATOM 694 C CA . ILE A 1 86 ? 1.663 16.593 5.089 1.00 53.66 86 ILE A CA 1
ATOM 695 C C . ILE A 1 86 ? 1.875 18.096 5.270 1.00 53.66 86 ILE A C 1
ATOM 697 O O . ILE A 1 86 ? 2.900 18.594 4.749 1.00 53.66 86 ILE A O 1
#

Foldseek 3Di:
DQAFLVNCVVVVFAFAAPVNVVVVQVVCCVVPVDGPAAQAWEWRSNDADPVRWTWIWHQYPNDIDIDTHHRRDRDPRYDTDGDDDD

Mean predicted aligned error: 3.42 Å

Secondary structure (DSSP, 8-state):
----HHHHHHTT-PBPPHHHHHHHHHHHHHHHS--S-SSSEEE-TT---TTS-EEEEEEETTEEEEEEE-TT---TTEEE-B----

Sequence (86 aa):
KNLSADDLKNKNIPGITLEERFIHELKYFKETGKHLDRDNITLCASSRYSDGGVPGVSWCRGELRVHWLYPDHRLDSLRARRAVSI

pLDDT: mean 92.48, std 7.87, range [53.66, 98.31]

=== Feature glossary ===
A reading guide for the features in this record.

Start from the sequence.

  · Sequence gives the chain of amino acids in standard one-letter code (A=alanine, C=cysteine, …, Y=tyrosine), read N→C. It is the only feature that is directly encoded by the gene; all structural features are derived from the folded form of this sequence.

Fold it, and you get atomic coordinates and the backbone conformation that goes with them.

  · The mmCIF table is the protein's shape written out atom by atom. For each backbone N, Cα, C, and carbonyl O, it records an (x, y, z) coordinate triple in Å plus the residue type, chain letter, and residue number.

  · Backbone dihedral angles. Every residue except chain termini has a φ (preceding-C → N → Cα → C) and a ψ (N → Cα → C → next-N). They are reported in degrees following the IUPAC sign convention. Secondary structure is essentially a statement about which (φ, ψ) basin each residue occupies.

  · DSSP 8-state secondary structure assigns each residue one of H (α-helix), G (3₁₀-helix), I (π-helix), E (extended β-strand), B (isolated β-bridge), T (hydrogen-bonded turn), S (bend), or '-' (coil). The assignment is computed from backbone hydrogen-bond geometry via the Kabsch–Sander algorithm.

  · P-SEA three-state annotation labels each residue as helix, strand, or coil based purely on the geometry of the Cα trace. It serves as a fallback when the full backbone (and thus DSSP) is unavailable.

Summarize the fold with a handful of shape descriptors and a per-residue structural alphabet.

  · Radius of gyration (Rg) is the root-mean-square distance of Cα atoms from their centroid — a single number for overall size and compactness. A globular domain of N residues has Rg ≈ 2.2·N^0.38 Å; an extended or disordered chain has a much larger Rg. The Cα contact count is the number of residue pairs whose Cα atoms are within 8 Å and are more than four positions apart in sequence — a standard proxy for tertiary packing density. The bounding box is the smallest axis-aligned box enclosing all Cα atoms.

  · Foldseek's 3Di representation compresses backbone geometry into a per-residue letter drawn from a learned twenty-state alphabet. It captures the tertiary interaction pattern around each residue — which residues are packed against it in space, regardless of where they are in sequence.

  · Accessible surface area quantifies burial. A residue with SASA near zero is packed into the hydrophobic core; one with SASA >100 Å² sits on the surface. Computed here via the Shrake–Rupley numerical algorithm with a 1.4 Å probe.

Ask how reliable the model is.

  · For AlphaFold models, the B-factor field carries pLDDT — the model's own estimate of local accuracy on a 0–100 scale. Regions with pLDDT<50 should be treated as essentially unmodeled; they often correspond to intrinsically disordered segments.

  · For experimental (PDB) structures, the B-factor (temperature factor) quantifies the positional spread of each atom in the crystal — a combination of thermal vibration and static disorder — in units of Å². High B-factors mark flexible loops or poorly resolved regions; low B-factors mark the rigid, well-ordered core.

  · PAE(i, j) answers: if I align the predicted and true structures on residue i, how far off (in Å) do I expect residue j to be? A block-diagonal PAE matrix with low values on the blocks and high values off-diagonal is the signature of a multi-domain protein with confidently predicted domains but uncertain inter-domain orientation.

Place it in context: what it resembles, what it is annotated as, and how it looks.

  · Structural nearest neighbors (via Foldseek easy-search vs the PDB). Reported per hit: target PDB id, E-value, and alignment TM-score. A TM-score above ~0.5 is the conventional threshold for 'same fold'.

  · Functional annotations link the protein to curated databases. InterPro entries identify conserved domains and families by matching the sequence against member-database signatures (Pfam, PROSITE, CDD, …). Gene Ontology (GO) terms describe molecular function, biological process, and cellular component in a controlled vocabulary. CATH places the structure in a hierarchical fold classification (Class/Architecture/Topology/Homologous-superfamily). The organism is the source species.

  · Plot images: a contact map (which residues are close in 3D, as an N×N binary image), a Ramachandran scatter (backbone torsion angles, revealing secondary-structure composition at a glance), and — for AlphaFold structures — a PAE heatmap (pairwise prediction confidence).

  · Structure images are PyMOL renders from six orthogonal camera directions. Cartoon representation draws helices as coils and strands as arrows; sticks shows the backbone as bonds; surface shows the solvent-excluded envelope. Rainbow coloring maps sequence position to hue (blue→red, N→C); chain coloring assigns a distinct color per polypeptide.